Protein AF-A0AAV2CYT6-F1 (afdb_monomer_lite)

InterPro domains:
  IPR005162 Retrotransposon-derived protein PEG10, N-terminal capsid-like domain [PF03732] (14-83)

Radius of gyration: 18.58 Å; chains: 1; bounding box: 25×19×60 Å

Structure (mmCIF, N/CA/C/O backbone):
data_AF-A0AAV2CYT6-F1
#
_entry.id   AF-A0AAV2CYT6-F1
#
loop_
_atom_site.group_PDB
_atom_site.id
_atom_site.type_symbol
_atom_site.label_atom_id
_atom_site.label_alt_id
_atom_site.label_comp_id
_atom_site.label_asym_id
_atom_site.label_entity_id
_atom_site.label_seq_id
_atom_site.pdbx_PDB_ins_code
_atom_site.Cartn_x
_atom_site.Cartn_y
_atom_site.Cartn_z
_atom_site.occupancy
_atom_site.B_iso_or_equiv
_atom_site.auth_seq_id
_atom_site.auth_comp_id
_atom_site.auth_asym_id
_atom_site.auth_atom_id
_atom_site.pdbx_PDB_model_num
ATOM 1 N N . MET A 1 1 ? -12.231 0.740 -33.091 1.00 40.88 1 MET A N 1
ATOM 2 C CA . MET A 1 1 ? -11.020 -0.103 -33.025 1.00 40.88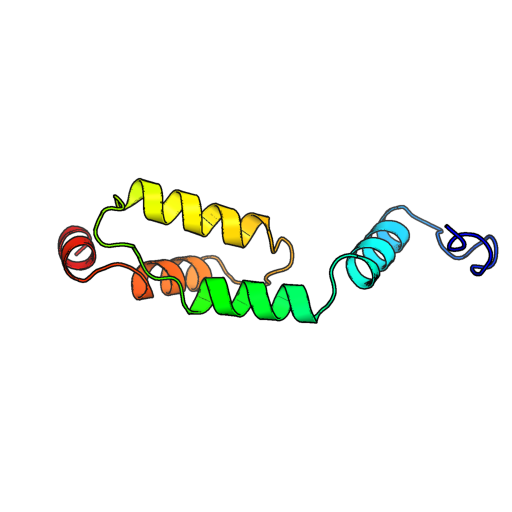 1 MET A CA 1
ATOM 3 C C . MET A 1 1 ? -10.169 0.174 -34.267 1.00 40.88 1 MET A C 1
ATOM 5 O O . MET A 1 1 ? -10.273 -0.542 -35.248 1.00 40.88 1 MET A O 1
ATOM 9 N N . LYS A 1 2 ? -9.431 1.295 -34.267 1.00 49.34 2 LYS A N 1
ATOM 10 C CA . LYS A 1 2 ? -8.581 1.780 -35.378 1.00 49.34 2 LYS A CA 1
ATOM 11 C C . LYS A 1 2 ? -7.146 2.013 -34.877 1.00 49.34 2 LYS A C 1
ATOM 13 O O . LYS A 1 2 ? -6.624 3.111 -35.000 1.00 49.34 2 LYS A O 1
ATOM 18 N N . LEU A 1 3 ? -6.559 1.031 -34.194 1.00 52.00 3 LEU A N 1
ATOM 19 C CA . LEU A 1 3 ? -5.274 1.224 -33.499 1.00 52.00 3 LEU A CA 1
ATOM 20 C C . LEU A 1 3 ? -4.131 0.357 -34.037 1.00 52.00 3 LEU A C 1
ATOM 22 O O . LEU A 1 3 ? -3.030 0.430 -33.514 1.00 52.00 3 LEU A O 1
ATOM 26 N N . LEU A 1 4 ? -4.354 -0.420 -35.101 1.00 50.91 4 LEU A N 1
ATOM 27 C CA . LEU A 1 4 ? -3.290 -1.208 -35.738 1.00 50.91 4 LEU A CA 1
ATOM 28 C C . LEU A 1 4 ? -2.805 -0.631 -37.075 1.00 50.91 4 LEU A C 1
ATOM 30 O O . LEU A 1 4 ? -1.793 -1.089 -37.589 1.00 50.91 4 LEU A O 1
ATOM 34 N N . ASP A 1 5 ? -3.459 0.404 -37.608 1.00 51.28 5 ASP A N 1
ATOM 35 C CA . ASP A 1 5 ? -3.146 0.919 -38.949 1.00 51.28 5 ASP A CA 1
ATOM 36 C C . ASP A 1 5 ? -2.078 2.033 -38.966 1.00 51.28 5 ASP A C 1
ATOM 38 O O . ASP A 1 5 ? -1.700 2.487 -40.043 1.00 51.28 5 ASP A O 1
ATOM 42 N N . TYR A 1 6 ? -1.585 2.498 -37.806 1.00 49.88 6 TYR A N 1
ATOM 43 C CA . TYR A 1 6 ? -0.666 3.651 -37.739 1.00 49.88 6 TYR A CA 1
ATOM 44 C C . TYR A 1 6 ? 0.807 3.316 -37.452 1.00 49.88 6 TYR A C 1
ATOM 46 O O . TYR A 1 6 ? 1.659 4.197 -37.542 1.00 49.88 6 TYR A O 1
ATOM 54 N N . HIS A 1 7 ? 1.159 2.064 -37.164 1.00 49.03 7 HIS A N 1
ATOM 55 C CA . HIS A 1 7 ? 2.563 1.702 -36.962 1.00 49.03 7 HIS A CA 1
ATOM 56 C C . HIS A 1 7 ? 3.113 0.954 -38.173 1.00 49.03 7 HIS A C 1
ATOM 58 O O . HIS A 1 7 ? 2.565 -0.060 -38.600 1.00 49.03 7 HIS A O 1
ATOM 64 N N . GLN A 1 8 ? 4.207 1.480 -38.739 1.00 49.84 8 GLN A N 1
ATOM 65 C CA . GLN A 1 8 ? 4.973 0.809 -39.788 1.00 49.84 8 GLN A CA 1
ATOM 66 C C . GLN A 1 8 ? 5.251 -0.650 -39.376 1.00 49.84 8 GLN A C 1
ATOM 68 O O . GLN A 1 8 ? 5.538 -0.878 -38.200 1.00 49.84 8 GLN A O 1
ATOM 73 N N . PRO A 1 9 ? 5.250 -1.632 -40.300 1.00 46.50 9 PRO A N 1
ATOM 74 C CA . PRO A 1 9 ? 5.234 -3.064 -39.961 1.00 46.50 9 PRO A CA 1
ATOM 75 C C . PRO A 1 9 ? 6.454 -3.625 -39.195 1.00 46.50 9 PRO A C 1
ATOM 77 O O . PRO A 1 9 ? 6.571 -4.839 -39.073 1.00 46.50 9 PRO A O 1
ATOM 80 N N . CYS A 1 10 ? 7.374 -2.794 -38.690 1.00 53.28 10 CYS A N 1
ATOM 81 C CA . CYS A 1 10 ? 8.676 -3.221 -38.165 1.00 53.28 10 CYS A CA 1
ATOM 82 C C . CYS A 1 10 ? 9.114 -2.554 -36.839 1.00 53.28 10 CYS A C 1
ATOM 84 O O . CYS A 1 10 ? 10.308 -2.553 -36.541 1.00 53.28 10 CYS A O 1
ATOM 86 N N . THR A 1 11 ? 8.217 -1.962 -36.038 1.00 53.59 11 THR A N 1
ATOM 87 C CA . THR A 1 11 ? 8.612 -1.308 -34.763 1.00 53.59 11 THR A CA 1
ATOM 88 C C . THR A 1 11 ? 8.520 -2.188 -33.514 1.00 53.59 11 THR A C 1
ATOM 90 O O . THR A 1 11 ? 9.002 -1.783 -32.462 1.00 53.59 11 THR A O 1
ATOM 93 N N . PHE A 1 12 ? 7.974 -3.402 -33.600 1.00 55.12 12 PHE A N 1
ATOM 94 C CA . PHE A 1 12 ? 7.842 -4.306 -32.450 1.00 55.12 12 PHE A CA 1
ATOM 95 C C . PHE A 1 12 ? 8.774 -5.511 -32.585 1.00 55.12 12 PHE A C 1
ATOM 97 O O . PHE A 1 12 ? 8.339 -6.647 -32.743 1.00 55.12 12 PHE A O 1
ATOM 104 N N . ASN A 1 13 ? 10.084 -5.263 -32.567 1.00 63.19 13 ASN A N 1
ATOM 105 C CA . ASN A 1 13 ? 11.083 -6.302 -32.847 1.00 63.19 13 ASN A CA 1
ATOM 106 C C . ASN A 1 13 ? 11.335 -7.262 -31.667 1.00 63.19 13 ASN A C 1
ATOM 108 O O . ASN A 1 13 ? 12.141 -8.182 -31.789 1.00 63.19 13 ASN A O 1
ATOM 112 N N . ASN A 1 14 ? 10.646 -7.082 -30.536 1.00 70.50 14 ASN A N 1
ATOM 113 C CA . ASN A 1 14 ? 10.588 -8.041 -29.435 1.00 70.50 14 ASN A CA 1
ATOM 114 C C . ASN A 1 14 ? 9.354 -7.791 -28.541 1.00 70.50 14 ASN A C 1
ATOM 116 O O . ASN A 1 14 ? 8.743 -6.719 -28.567 1.00 70.50 14 ASN A O 1
ATOM 120 N N . LEU A 1 15 ? 9.000 -8.802 -27.740 1.00 72.69 15 LEU A N 1
ATOM 121 C CA . LEU A 1 15 ? 7.886 -8.767 -26.783 1.00 72.69 15 LEU A CA 1
ATOM 122 C C . LEU A 1 15 ? 8.037 -7.641 -25.743 1.00 72.69 15 LEU A C 1
ATOM 124 O O . LEU A 1 15 ? 7.046 -7.085 -25.287 1.00 72.69 15 LEU A O 1
ATOM 128 N N . GLU A 1 16 ? 9.274 -7.279 -25.407 1.00 73.62 16 GLU A N 1
ATOM 129 C CA . GLU A 1 16 ? 9.610 -6.233 -24.439 1.00 73.62 16 GLU A CA 1
ATOM 130 C C . GLU A 1 16 ? 9.186 -4.834 -24.916 1.00 73.62 16 GLU A C 1
ATOM 132 O O . GLU A 1 16 ? 8.546 -4.091 -24.175 1.00 73.62 16 GLU A O 1
ATOM 137 N N . THR A 1 17 ? 9.447 -4.502 -26.183 1.00 74.75 17 THR A N 1
ATOM 138 C CA . THR A 1 17 ? 9.030 -3.226 -26.789 1.00 74.75 17 THR A CA 1
ATOM 139 C C . THR A 1 17 ? 7.506 -3.133 -26.867 1.00 74.75 17 THR A C 1
ATOM 141 O O . THR A 1 17 ? 6.925 -2.093 -26.567 1.00 74.75 17 THR A O 1
ATOM 144 N N . LEU A 1 18 ? 6.854 -4.242 -27.226 1.00 77.62 18 LEU A N 1
ATOM 145 C CA . LEU A 1 18 ? 5.394 -4.363 -27.269 1.00 77.62 18 LEU A CA 1
ATOM 146 C C . LEU A 1 18 ? 4.776 -4.167 -25.879 1.00 77.62 18 LEU A C 1
ATOM 148 O O . LEU A 1 18 ? 3.825 -3.405 -25.734 1.00 77.62 18 LEU A O 1
ATOM 152 N N . SER A 1 19 ? 5.355 -4.807 -24.860 1.00 71.25 19 SER A N 1
ATOM 153 C CA . SER A 1 19 ? 4.924 -4.669 -23.469 1.00 71.25 19 SER A CA 1
ATOM 154 C C . SER A 1 19 ? 5.081 -3.237 -22.978 1.00 71.25 19 SER A C 1
ATOM 156 O O . SER A 1 19 ? 4.176 -2.724 -22.334 1.00 71.25 19 SER A O 1
ATOM 158 N N . LYS A 1 20 ? 6.199 -2.576 -23.293 1.00 71.88 20 LYS A N 1
ATOM 159 C CA . LYS A 1 20 ? 6.450 -1.199 -22.865 1.00 71.88 20 LYS A CA 1
ATOM 160 C C . LYS A 1 20 ? 5.441 -0.221 -23.464 1.00 71.88 20 LYS A C 1
ATOM 162 O O . LYS A 1 20 ? 4.840 0.536 -22.714 1.00 71.88 20 LYS A O 1
ATOM 167 N N . VAL A 1 21 ? 5.206 -0.286 -24.777 1.00 74.25 21 VAL A N 1
ATOM 168 C CA . VAL A 1 21 ? 4.203 0.569 -25.437 1.00 74.25 21 VAL A CA 1
ATOM 169 C C . VAL A 1 21 ? 2.804 0.266 -24.906 1.00 74.25 21 VAL A C 1
ATOM 171 O O . VAL A 1 21 ? 2.041 1.181 -24.636 1.00 74.25 21 VAL A O 1
ATOM 174 N N . PHE A 1 22 ? 2.465 -1.008 -24.693 1.00 72.56 22 PHE A N 1
ATOM 175 C CA . PHE A 1 22 ? 1.179 -1.376 -24.103 1.00 72.56 22 PHE A CA 1
ATOM 176 C C . PHE A 1 22 ? 1.019 -0.815 -22.683 1.00 72.56 22 PHE A C 1
ATOM 178 O O . PHE A 1 22 ? -0.032 -0.286 -22.343 1.00 72.56 22 PHE A O 1
ATOM 185 N N . ILE A 1 23 ? 2.057 -0.888 -21.854 1.00 69.69 23 ILE A N 1
ATOM 186 C CA . ILE A 1 23 ? 2.027 -0.327 -20.502 1.00 69.69 23 ILE A CA 1
ATOM 187 C C . ILE A 1 23 ? 1.905 1.200 -20.560 1.00 69.69 23 ILE A C 1
ATOM 189 O O . ILE A 1 23 ? 1.051 1.746 -19.881 1.00 69.69 23 ILE A O 1
ATOM 193 N N . GLU A 1 24 ? 2.674 1.889 -21.401 1.00 69.38 24 GLU A N 1
ATOM 194 C CA . GLU A 1 24 ? 2.622 3.356 -21.520 1.00 69.38 24 GLU A CA 1
ATOM 195 C C . GLU A 1 24 ? 1.279 3.870 -22.080 1.00 69.38 24 GLU A C 1
ATOM 197 O O . GLU A 1 24 ? 0.799 4.919 -21.652 1.00 69.38 24 GLU A O 1
ATOM 202 N N . GLU A 1 25 ? 0.647 3.127 -22.993 1.00 68.50 25 GLU A N 1
ATOM 203 C CA . GLU A 1 25 ? -0.624 3.510 -23.630 1.00 68.50 25 GLU A CA 1
ATOM 204 C C . GLU A 1 25 ? -1.864 3.115 -22.809 1.00 68.50 25 GLU A C 1
ATOM 206 O O . GLU A 1 25 ? -2.869 3.828 -22.827 1.00 68.50 25 GLU A O 1
ATOM 211 N N . PHE A 1 26 ? -1.828 1.986 -22.087 1.00 64.44 26 PHE A N 1
ATOM 212 C CA . PHE A 1 26 ? -2.977 1.491 -21.311 1.00 64.44 26 PHE A CA 1
ATOM 213 C C . PHE A 1 26 ? -2.887 1.802 -19.811 1.00 64.44 26 PHE A C 1
ATOM 215 O O . PHE A 1 26 ? -3.925 1.962 -19.168 1.00 64.44 26 PHE A O 1
ATOM 222 N N . PHE A 1 27 ? -1.682 1.931 -19.253 1.00 64.81 27 PHE A N 1
ATOM 223 C CA . PHE A 1 27 ? -1.446 2.374 -17.878 1.00 64.81 27 PHE A CA 1
ATOM 224 C C . PHE A 1 27 ? -0.889 3.799 -17.907 1.00 64.81 27 PHE A C 1
ATOM 226 O O . PHE A 1 27 ? 0.317 4.037 -17.862 1.00 64.81 27 PHE A O 1
ATOM 233 N N . SER A 1 28 ? -1.806 4.765 -18.006 1.00 63.56 28 SER A N 1
ATOM 234 C CA . SER A 1 28 ? -1.471 6.190 -18.049 1.00 63.56 28 SER A CA 1
ATOM 235 C C . SER A 1 28 ? -0.616 6.608 -16.837 1.00 63.56 28 SER A C 1
ATOM 237 O O . SER A 1 28 ? -0.904 6.171 -15.718 1.00 63.56 28 SER A O 1
ATOM 239 N N . PRO A 1 29 ? 0.371 7.510 -17.005 1.00 64.31 29 PRO A N 1
ATOM 240 C CA . PRO A 1 29 ? 1.134 8.106 -15.904 1.00 64.31 29 PRO A CA 1
ATOM 241 C C . PRO A 1 29 ? 0.264 8.654 -14.770 1.00 64.31 29 PRO A C 1
ATOM 243 O O . PRO A 1 29 ? 0.630 8.524 -13.607 1.00 64.31 29 PRO A O 1
ATOM 246 N N . TRP A 1 30 ? -0.918 9.176 -15.107 1.00 59.12 30 TRP A N 1
ATOM 247 C CA . TRP A 1 30 ? -1.910 9.649 -14.141 1.00 59.12 30 TRP A CA 1
ATOM 248 C C . TRP A 1 30 ? -2.450 8.542 -13.232 1.00 59.12 30 TRP A C 1
ATOM 250 O O . TRP A 1 30 ? -2.583 8.749 -12.034 1.00 59.12 30 TRP A O 1
ATOM 260 N N . CYS A 1 31 ? -2.707 7.352 -13.779 1.00 64.06 31 CYS A N 1
ATOM 261 C CA . CYS A 1 31 ? -3.170 6.206 -12.995 1.00 64.06 31 CYS A CA 1
ATOM 262 C C . CYS A 1 31 ? -2.059 5.688 -12.067 1.00 64.06 31 CYS A C 1
ATOM 264 O O . CYS A 1 31 ? -2.324 5.278 -10.940 1.00 64.06 31 CYS A O 1
ATOM 266 N N . MET A 1 32 ? -0.797 5.759 -12.507 1.00 70.38 32 MET A N 1
ATOM 267 C CA . MET A 1 32 ? 0.345 5.430 -11.650 1.00 70.38 32 MET A CA 1
ATOM 268 C C . MET A 1 32 ? 0.544 6.442 -10.517 1.00 70.38 32 MET A C 1
ATOM 270 O O . MET A 1 32 ? 0.974 6.048 -9.438 1.00 70.38 32 MET A O 1
ATOM 274 N N . GLU A 1 33 ? 0.279 7.726 -10.753 1.00 75.25 33 GLU A N 1
ATOM 275 C CA . GLU A 1 33 ? 0.379 8.778 -9.735 1.00 75.25 33 GLU A CA 1
ATOM 276 C C . GLU A 1 33 ? -0.746 8.658 -8.697 1.00 75.25 33 GLU A C 1
ATOM 278 O O . GLU A 1 33 ? -0.462 8.627 -7.504 1.00 75.25 33 GLU A O 1
ATOM 283 N N . GLU A 1 34 ? -1.983 8.431 -9.145 1.00 78.25 34 GLU A N 1
ATOM 284 C CA . GLU A 1 34 ? -3.145 8.180 -8.279 1.00 78.25 34 GLU A CA 1
ATOM 285 C C . GLU A 1 34 ? -2.938 6.949 -7.377 1.00 78.25 34 GLU A C 1
ATOM 287 O O . GLU A 1 34 ? -3.101 7.027 -6.163 1.00 78.25 34 GLU A O 1
ATOM 292 N N . LEU A 1 35 ? -2.445 5.833 -7.932 1.00 81.50 35 LEU A N 1
ATOM 293 C CA . LEU A 1 35 ? -2.132 4.634 -7.142 1.00 81.50 35 LEU A CA 1
ATOM 294 C C . LEU A 1 35 ? -0.984 4.851 -6.145 1.00 81.50 35 LEU A C 1
ATOM 296 O O . LEU A 1 35 ? -0.955 4.227 -5.083 1.00 81.50 35 LEU A O 1
ATOM 300 N N . LYS A 1 36 ? -0.005 5.702 -6.476 1.00 83.19 36 LYS A N 1
ATOM 301 C CA . LYS A 1 36 ? 1.073 6.056 -5.540 1.00 83.19 36 LYS A CA 1
ATOM 302 C C . LYS A 1 36 ? 0.546 6.903 -4.388 1.00 83.19 36 LYS A C 1
ATOM 304 O O . LYS A 1 36 ? 0.985 6.690 -3.257 1.00 83.19 36 LYS A O 1
ATOM 309 N N . ASP A 1 37 ? -0.386 7.808 -4.664 1.00 85.81 37 ASP A N 1
ATOM 310 C CA . ASP A 1 37 ? -1.064 8.592 -3.636 1.00 85.81 37 ASP A CA 1
ATOM 311 C C . ASP A 1 37 ? -1.912 7.701 -2.725 1.00 85.81 37 ASP A C 1
ATOM 313 O O . ASP A 1 37 ? -1.797 7.827 -1.508 1.00 85.81 37 ASP A O 1
ATOM 317 N N . ASP A 1 38 ? -2.649 6.731 -3.271 1.00 87.38 38 ASP A N 1
ATOM 318 C CA . ASP A 1 38 ? -3.422 5.759 -2.480 1.00 87.38 38 ASP A CA 1
ATOM 319 C C . ASP A 1 38 ? -2.541 4.902 -1.554 1.00 87.38 38 ASP A C 1
ATOM 321 O O . ASP A 1 38 ? -2.938 4.560 -0.437 1.00 87.38 38 ASP A O 1
ATOM 325 N N . ILE A 1 39 ? -1.329 4.553 -2.001 1.00 87.50 39 ILE A N 1
ATOM 326 C CA . ILE A 1 39 ? -0.341 3.824 -1.190 1.00 87.50 39 ILE A CA 1
ATOM 327 C C . ILE A 1 39 ? 0.222 4.723 -0.083 1.00 87.50 39 ILE A C 1
ATOM 329 O O . ILE A 1 39 ? 0.344 4.285 1.059 1.00 87.50 39 ILE A O 1
ATOM 333 N N . ASN A 1 40 ? 0.563 5.972 -0.406 1.00 86.25 40 ASN A N 1
ATOM 334 C CA . ASN A 1 40 ? 1.131 6.932 0.544 1.00 86.25 40 ASN A CA 1
ATOM 335 C C . ASN A 1 40 ? 0.103 7.404 1.589 1.00 86.25 40 ASN A C 1
ATOM 337 O O . ASN A 1 40 ? 0.448 7.661 2.737 1.00 86.25 40 ASN A O 1
ATOM 341 N N . GLN A 1 41 ? -1.165 7.509 1.198 1.00 89.19 41 GLN A N 1
ATOM 342 C CA . GLN A 1 41 ? -2.276 7.926 2.057 1.00 89.19 41 GLN A CA 1
ATOM 343 C C . GLN A 1 41 ? -3.033 6.733 2.648 1.00 89.19 41 GLN A C 1
ATOM 345 O O . GLN A 1 41 ? -4.151 6.891 3.144 1.00 89.19 41 GLN A O 1
ATOM 350 N N . PHE A 1 42 ? -2.449 5.532 2.595 1.00 93.19 42 PHE A N 1
ATOM 351 C CA . PHE A 1 42 ? -3.070 4.351 3.167 1.00 93.19 42 PHE A CA 1
ATOM 352 C C . PHE A 1 42 ? -3.390 4.587 4.646 1.00 93.19 42 PHE A C 1
ATOM 354 O O . PHE A 1 42 ? -2.578 5.111 5.404 1.00 93.19 42 PHE A O 1
ATOM 361 N N . GLN A 1 43 ? -4.594 4.192 5.046 1.00 93.81 43 GLN A N 1
ATOM 362 C CA . GLN A 1 43 ? -5.046 4.190 6.430 1.00 93.81 43 GLN A CA 1
ATOM 363 C C . GLN A 1 43 ? -5.791 2.879 6.686 1.00 93.81 43 GLN A C 1
ATOM 365 O O . GLN A 1 43 ? -6.623 2.461 5.867 1.00 93.81 43 GLN A O 1
ATOM 370 N N . GLN A 1 44 ? -5.486 2.222 7.800 1.00 92.75 44 GLN A N 1
ATOM 371 C CA . GLN A 1 44 ? -6.248 1.108 8.346 1.00 92.75 44 GLN A CA 1
ATOM 372 C C . GLN A 1 44 ? -7.637 1.615 8.736 1.00 92.75 44 GLN A C 1
ATOM 374 O O . GLN A 1 44 ? -7.789 2.708 9.283 1.00 92.75 44 GLN A O 1
ATOM 379 N N . LYS A 1 45 ? -8.671 0.841 8.408 1.00 91.75 45 LYS A N 1
ATOM 380 C CA . LYS A 1 45 ? -10.042 1.174 8.808 1.00 91.75 45 LYS A CA 1
ATOM 381 C C . LYS A 1 45 ? -10.315 0.632 10.209 1.00 91.75 45 LYS A C 1
ATOM 383 O O . LYS A 1 45 ? -9.794 -0.416 10.561 1.00 91.75 45 LYS A O 1
ATOM 388 N N . GLU A 1 46 ? -11.204 1.296 10.944 1.00 84.50 46 GLU A N 1
ATOM 389 C CA . GLU A 1 46 ? -11.540 0.993 12.349 1.00 84.50 46 GLU A CA 1
ATOM 390 C C . GLU A 1 46 ? -11.975 -0.467 12.603 1.00 84.50 46 GLU A C 1
ATOM 392 O O . GLU A 1 46 ? -11.760 -0.999 13.685 1.00 84.50 46 GLU A O 1
ATOM 397 N N . GLU A 1 47 ? -12.546 -1.146 11.603 1.00 88.12 47 GLU A N 1
ATOM 398 C CA . GLU A 1 47 ? -12.985 -2.549 11.707 1.00 88.12 47 GLU A CA 1
ATOM 399 C C . GLU A 1 47 ? -12.054 -3.550 10.991 1.00 88.12 47 GLU A C 1
ATOM 401 O O . GLU A 1 47 ? -12.325 -4.753 10.985 1.00 88.12 47 GLU A O 1
ATOM 406 N N . GLU A 1 48 ? -10.971 -3.088 10.355 1.00 90.81 48 GLU A N 1
ATOM 407 C CA . GLU A 1 48 ? -10.025 -3.967 9.659 1.00 90.81 48 GLU A CA 1
ATOM 408 C C . GLU A 1 48 ? -8.999 -4.545 10.642 1.00 90.81 48 GLU A C 1
ATOM 410 O O . GLU A 1 48 ? -8.341 -3.820 11.390 1.00 90.81 48 GLU A O 1
ATOM 415 N N . THR A 1 49 ? -8.794 -5.865 10.589 1.00 90.62 49 THR A N 1
ATOM 416 C CA . THR A 1 49 ? -7.643 -6.470 11.268 1.00 90.62 49 THR A CA 1
ATOM 417 C C . THR A 1 49 ? -6.345 -6.059 10.571 1.00 90.62 49 THR A C 1
ATOM 419 O O . THR A 1 49 ? -6.338 -5.752 9.377 1.00 90.62 49 THR A O 1
ATOM 422 N N . LEU A 1 50 ? -5.210 -6.142 11.274 1.00 88.19 50 LEU A N 1
ATOM 423 C CA . LEU A 1 50 ? -3.888 -5.908 10.676 1.00 88.19 50 LEU A CA 1
ATOM 424 C C . LEU A 1 50 ? -3.654 -6.766 9.418 1.00 88.19 50 LEU A C 1
ATOM 426 O O . LEU A 1 50 ? -3.056 -6.307 8.446 1.00 88.19 50 LEU A O 1
ATOM 430 N N . TYR A 1 51 ? -4.130 -8.015 9.430 1.00 91.31 51 TYR A N 1
ATOM 431 C CA . TYR A 1 51 ? -4.012 -8.913 8.284 1.00 91.31 51 TYR A CA 1
ATOM 432 C C . TYR A 1 51 ? -4.855 -8.434 7.098 1.00 91.31 51 TYR A C 1
ATOM 434 O O . TYR A 1 51 ? -4.352 -8.395 5.975 1.00 91.31 51 TYR A O 1
ATOM 442 N N . ASP A 1 52 ? -6.101 -8.025 7.339 1.00 94.00 52 ASP A N 1
ATOM 443 C CA . ASP A 1 52 ? -6.986 -7.511 6.287 1.00 94.00 52 ASP A CA 1
ATOM 444 C C . ASP A 1 52 ? -6.439 -6.207 5.693 1.00 94.00 52 ASP A C 1
ATOM 446 O O . ASP A 1 52 ? -6.392 -6.045 4.470 1.00 94.00 52 ASP A O 1
ATOM 450 N N . ALA A 1 53 ? -5.934 -5.313 6.550 1.00 93.81 53 ALA A N 1
ATOM 451 C CA . ALA A 1 53 ? -5.265 -4.084 6.140 1.00 93.81 53 ALA A CA 1
ATOM 452 C C . ALA A 1 53 ? -4.028 -4.380 5.275 1.00 93.81 53 ALA A C 1
ATOM 454 O O . ALA A 1 53 ? -3.862 -3.784 4.207 1.00 93.81 53 ALA A O 1
ATOM 455 N N . TRP A 1 54 ? -3.191 -5.343 5.678 1.00 93.62 54 TRP A N 1
ATOM 456 C CA . TRP A 1 54 ? -2.032 -5.769 4.890 1.00 93.62 54 TRP A CA 1
ATOM 457 C C . TRP A 1 54 ? -2.437 -6.345 3.532 1.00 93.62 54 TRP A C 1
ATOM 459 O O . TRP A 1 54 ? -1.842 -5.999 2.511 1.00 93.62 54 TRP A O 1
ATOM 469 N N . MET A 1 55 ? -3.470 -7.189 3.491 1.00 94.75 55 MET A N 1
ATOM 470 C CA . MET A 1 55 ? -3.965 -7.768 2.242 1.00 94.75 55 MET A CA 1
ATOM 471 C C . MET A 1 55 ? -4.474 -6.690 1.278 1.00 94.75 55 MET A C 1
ATOM 473 O O . MET A 1 55 ? -4.103 -6.722 0.104 1.00 94.75 55 MET A O 1
ATOM 477 N N . ARG A 1 56 ? -5.223 -5.693 1.769 1.00 94.81 56 ARG A N 1
ATOM 478 C C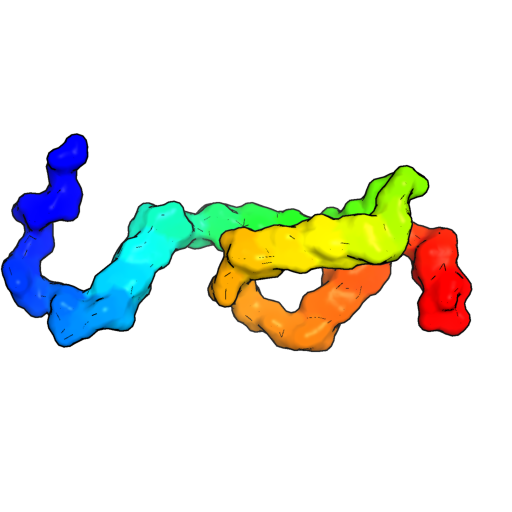A . ARG A 1 56 ? -5.666 -4.542 0.962 1.00 94.81 56 ARG A CA 1
ATOM 479 C C . ARG A 1 56 ? -4.488 -3.709 0.456 1.00 94.81 56 ARG A C 1
ATOM 481 O O . ARG A 1 56 ? -4.441 -3.344 -0.715 1.00 94.81 56 ARG A O 1
ATOM 488 N N . PHE A 1 57 ? -3.496 -3.456 1.305 1.00 92.81 57 PHE A N 1
ATOM 489 C CA . PHE A 1 57 ? -2.284 -2.740 0.903 1.00 92.81 57 PHE A CA 1
ATOM 490 C C . PHE A 1 57 ? -1.505 -3.487 -0.200 1.00 92.81 57 PHE A C 1
ATOM 492 O O . PHE A 1 57 ? -1.031 -2.885 -1.165 1.00 92.81 57 PHE A O 1
ATOM 499 N N . GLN A 1 58 ? -1.437 -4.820 -0.121 1.00 91.12 58 GLN A N 1
ATOM 500 C CA . GLN A 1 58 ? -0.833 -5.664 -1.158 1.00 91.12 58 GLN A CA 1
ATOM 501 C C . GLN A 1 58 ? -1.588 -5.604 -2.496 1.00 91.12 58 GLN A C 1
ATOM 503 O O . GLN A 1 58 ? -0.968 -5.753 -3.551 1.00 91.12 58 GLN A O 1
ATOM 508 N N . GLU A 1 59 ? -2.905 -5.389 -2.489 1.00 91.50 59 GLU A N 1
ATOM 509 C CA . GLU A 1 59 ? -3.678 -5.184 -3.720 1.00 91.50 59 GLU A CA 1
ATOM 510 C C . GLU A 1 59 ? -3.289 -3.879 -4.422 1.00 91.50 59 GLU A C 1
ATOM 512 O O . GLU A 1 59 ? -3.142 -3.880 -5.645 1.00 91.50 59 GL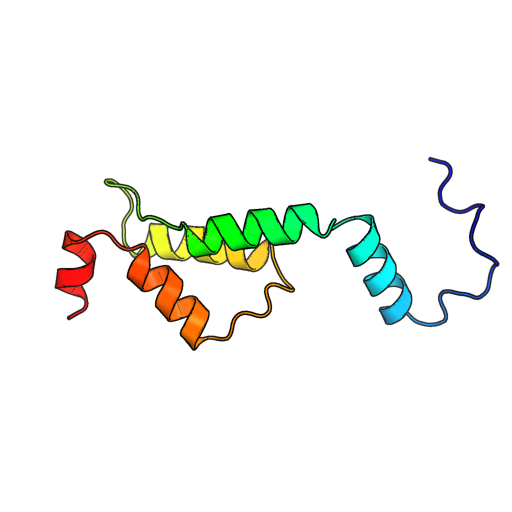U A O 1
ATOM 517 N N . TYR A 1 60 ? -3.014 -2.808 -3.671 1.00 88.56 60 TYR A N 1
ATOM 518 C CA . TYR A 1 60 ? -2.572 -1.529 -4.245 1.00 88.56 60 TYR A CA 1
ATOM 519 C C . TYR A 1 60 ? -1.195 -1.662 -4.909 1.00 88.56 60 TYR A C 1
ATOM 521 O O . TYR A 1 60 ? -0.984 -1.193 -6.029 1.00 88.56 60 TYR A O 1
ATOM 529 N N . LEU A 1 61 ? -0.274 -2.395 -4.275 1.00 87.56 61 LEU A N 1
ATOM 530 C CA . LEU A 1 61 ? 1.043 -2.689 -4.853 1.00 87.56 61 LEU A CA 1
ATOM 531 C C . LEU A 1 61 ? 0.938 -3.533 -6.132 1.00 87.56 61 LEU A C 1
ATOM 533 O O . LEU A 1 61 ? 1.640 -3.266 -7.105 1.00 87.56 61 LEU A O 1
ATOM 537 N N . LYS A 1 62 ? 0.036 -4.524 -6.167 1.00 86.31 62 LYS A N 1
ATOM 538 C CA . LYS A 1 62 ? -0.211 -5.346 -7.367 1.00 86.31 62 LYS A CA 1
ATOM 539 C C . LYS A 1 62 ? -0.845 -4.551 -8.504 1.00 86.31 62 LYS A C 1
ATOM 541 O O . LYS A 1 62 ? -0.553 -4.837 -9.664 1.00 86.31 62 LYS A O 1
ATOM 546 N N . ALA A 1 63 ? -1.696 -3.577 -8.181 1.00 83.88 63 ALA A N 1
ATOM 547 C CA . ALA A 1 63 ? -2.289 -2.670 -9.159 1.00 83.88 63 ALA A CA 1
ATOM 548 C C . ALA A 1 63 ? -1.255 -1.698 -9.756 1.00 83.88 63 ALA A C 1
ATOM 550 O O . ALA A 1 63 ? -1.430 -1.243 -10.884 1.00 83.88 63 ALA A O 1
ATOM 551 N N . CYS A 1 64 ? -0.148 -1.442 -9.047 1.00 81.81 64 CYS A N 1
ATOM 552 C CA . CYS A 1 64 ? 0.954 -0.591 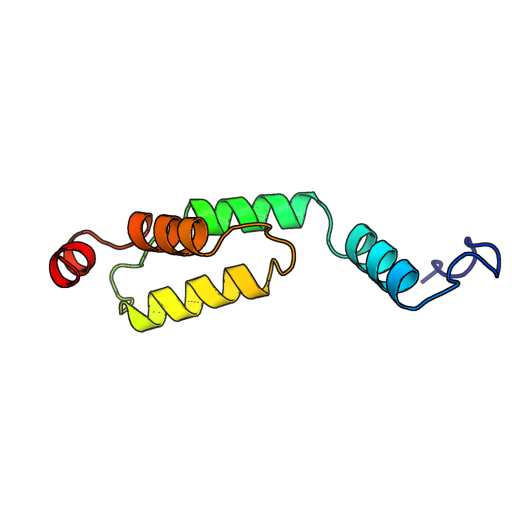-9.496 1.00 81.81 64 CYS A CA 1
ATOM 553 C C . CYS A 1 64 ? 2.271 -1.387 -9.648 1.00 81.81 64 CYS A C 1
ATOM 555 O O . CYS A 1 64 ? 3.235 -1.134 -8.929 1.00 81.81 64 CYS A O 1
ATOM 557 N N . PRO A 1 65 ? 2.384 -2.335 -10.598 1.00 71.56 65 PRO A N 1
ATOM 558 C CA . PRO A 1 65 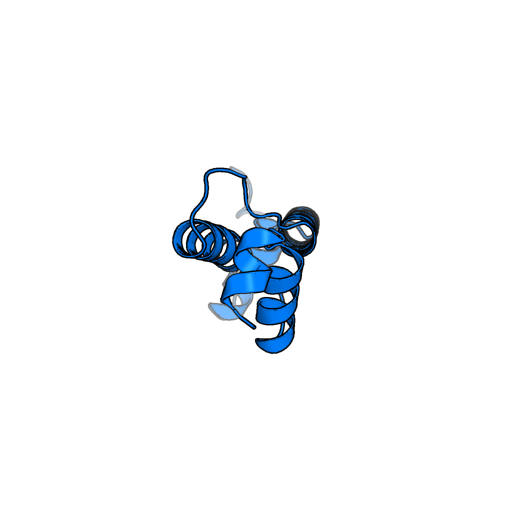? 3.543 -3.235 -10.702 1.00 71.56 65 PRO A CA 1
ATOM 559 C C . PRO A 1 65 ? 4.879 -2.519 -10.985 1.00 71.56 65 PRO A C 1
ATOM 561 O O . PRO A 1 65 ? 5.947 -3.087 -10.763 1.00 71.56 65 PRO A O 1
ATOM 564 N N . HIS A 1 66 ? 4.835 -1.262 -11.440 1.00 73.44 66 HIS A N 1
ATOM 565 C CA . HIS A 1 66 ? 5.999 -0.394 -11.645 1.00 73.44 66 HIS A CA 1
ATOM 566 C C . HIS A 1 66 ? 6.105 0.725 -10.593 1.00 73.44 66 HIS A C 1
ATOM 568 O O . HIS A 1 66 ? 6.644 1.796 -10.872 1.00 73.44 66 HIS A O 1
ATOM 574 N N . HIS A 1 67 ? 5.606 0.493 -9.374 1.00 77.00 67 HIS A N 1
ATOM 575 C CA . HIS A 1 67 ? 5.566 1.497 -8.307 1.00 77.00 67 HIS A CA 1
ATOM 576 C C . HIS A 1 67 ? 6.944 2.079 -7.941 1.00 77.00 67 HIS A C 1
ATOM 578 O O . HIS A 1 67 ? 7.036 3.229 -7.516 1.00 77.00 67 HIS A O 1
ATOM 584 N N . GLY A 1 68 ? 8.029 1.316 -8.111 1.00 81.56 68 GLY A N 1
ATOM 585 C CA . GLY A 1 68 ? 9.402 1.770 -7.850 1.00 81.56 68 GLY A CA 1
ATOM 586 C C . GLY A 1 68 ? 9.779 1.886 -6.367 1.00 81.56 68 GLY A C 1
ATOM 587 O O . GLY A 1 68 ? 10.931 2.169 -6.061 1.00 81.56 68 GLY A O 1
ATOM 588 N N . PHE A 1 69 ? 8.835 1.652 -5.451 1.00 85.88 69 PHE A N 1
ATOM 589 C CA . PHE A 1 69 ? 9.097 1.579 -4.012 1.00 85.88 69 PHE A CA 1
ATOM 590 C C . PHE A 1 69 ? 10.047 0.443 -3.615 1.00 85.88 69 PHE A C 1
ATOM 592 O O . PHE A 1 69 ? 9.890 -0.695 -4.064 1.00 85.88 69 PHE A O 1
ATOM 599 N N . THR A 1 70 ? 10.993 0.746 -2.725 1.00 89.75 70 THR A N 1
ATOM 600 C CA . THR A 1 70 ? 11.835 -0.262 -2.070 1.00 89.75 70 THR A CA 1
ATOM 601 C C . THR A 1 70 ? 11.053 -1.006 -0.978 1.00 89.75 70 THR A C 1
ATOM 603 O O . THR A 1 70 ? 10.055 -0.480 -0.475 1.00 89.75 70 THR A O 1
ATOM 606 N N . PRO A 1 71 ? 11.494 -2.206 -0.556 1.00 89.56 71 PRO A N 1
ATOM 607 C CA . PRO A 1 71 ? 10.865 -2.924 0.555 1.00 89.56 71 PRO A CA 1
ATOM 608 C C . PRO A 1 71 ? 10.753 -2.089 1.840 1.00 89.56 71 PRO A C 1
ATOM 610 O O . PRO A 1 71 ? 9.747 -2.167 2.542 1.00 89.56 71 PRO A O 1
ATOM 613 N N . GLU A 1 72 ? 11.745 -1.245 2.126 1.00 91.06 72 GLU A N 1
ATOM 614 C CA . GLU A 1 72 ? 11.744 -0.345 3.282 1.00 91.06 72 GLU A CA 1
ATOM 615 C C . GLU A 1 72 ? 10.679 0.749 3.151 1.00 91.06 72 GLU A C 1
ATOM 617 O O . GLU A 1 72 ? 10.019 1.077 4.134 1.00 91.06 72 GLU A O 1
ATOM 622 N N . GLN A 1 73 ? 10.477 1.296 1.947 1.00 90.38 73 GLN A N 1
ATOM 623 C CA . GLN A 1 73 ? 9.414 2.273 1.691 1.00 90.38 73 GLN A CA 1
ATOM 624 C C . GLN A 1 73 ? 8.032 1.635 1.830 1.00 90.38 73 GLN A C 1
ATOM 626 O O . GLN A 1 73 ? 7.156 2.217 2.458 1.00 90.38 73 GLN A O 1
ATOM 631 N N . VAL A 1 74 ? 7.856 0.418 1.309 1.00 90.94 74 VAL A N 1
ATOM 632 C CA . VAL A 1 74 ? 6.615 -0.356 1.452 1.00 90.94 74 VAL A CA 1
ATOM 633 C C . VAL A 1 74 ? 6.293 -0.597 2.930 1.00 90.94 74 VAL A C 1
ATOM 635 O O . VAL A 1 74 ? 5.170 -0.343 3.359 1.00 90.94 74 VAL A O 1
ATOM 638 N N . ALA A 1 75 ? 7.278 -1.036 3.719 1.00 90.94 75 ALA A N 1
ATOM 639 C CA . ALA A 1 75 ? 7.107 -1.240 5.157 1.00 90.94 75 ALA A CA 1
ATOM 640 C C . ALA A 1 75 ? 6.789 0.071 5.890 1.00 90.94 75 ALA A C 1
ATOM 642 O O . ALA A 1 75 ? 5.913 0.096 6.753 1.00 90.94 75 ALA A O 1
ATOM 643 N N . LYS A 1 76 ? 7.469 1.163 5.518 1.00 90.81 76 LYS A N 1
ATOM 644 C CA . LYS A 1 76 ? 7.240 2.493 6.083 1.00 90.81 76 LYS A CA 1
ATOM 645 C C . LYS A 1 76 ? 5.811 2.980 5.826 1.00 90.81 76 LYS A C 1
ATOM 647 O O . LYS A 1 76 ? 5.134 3.324 6.785 1.00 90.81 76 LYS A O 1
ATOM 652 N N . TYR A 1 77 ? 5.350 2.976 4.575 1.00 91.94 77 TYR A N 1
ATOM 653 C CA . TYR A 1 77 ? 4.004 3.446 4.224 1.00 91.94 77 TYR A CA 1
ATOM 654 C C . TYR A 1 77 ? 2.913 2.623 4.899 1.00 91.94 77 TYR A C 1
ATOM 656 O O . TYR A 1 77 ? 1.932 3.177 5.382 1.00 91.94 77 TYR A O 1
ATOM 664 N N . PHE A 1 78 ? 3.106 1.305 4.988 1.00 92.06 78 PHE A N 1
ATOM 665 C CA . PHE A 1 78 ? 2.163 0.462 5.705 1.00 92.06 78 PHE A CA 1
ATOM 666 C C . PHE A 1 78 ? 2.106 0.822 7.193 1.00 92.06 78 PHE A C 1
ATOM 668 O O . PHE A 1 78 ? 1.018 1.026 7.715 1.00 92.06 78 PHE A O 1
ATOM 675 N N . ALA A 1 79 ? 3.261 0.960 7.854 1.00 90.38 79 ALA A N 1
ATOM 676 C CA . ALA A 1 79 ? 3.334 1.310 9.272 1.00 90.38 79 ALA A CA 1
ATOM 677 C C . ALA A 1 79 ? 2.766 2.708 9.579 1.00 90.38 79 ALA A C 1
ATOM 679 O O . ALA A 1 79 ? 2.076 2.871 10.579 1.00 90.38 79 ALA A O 1
ATOM 680 N N . GLU A 1 80 ? 3.020 3.701 8.719 1.00 90.50 80 GLU A N 1
ATOM 681 C CA . GLU A 1 80 ? 2.456 5.057 8.839 1.00 90.50 80 GLU A CA 1
ATOM 682 C C . GLU A 1 80 ? 0.929 5.083 8.659 1.00 90.50 80 GLU A C 1
ATOM 684 O O . GLU A 1 80 ? 0.268 6.006 9.136 1.00 90.50 80 GLU A O 1
ATOM 689 N N . GLY A 1 81 ? 0.372 4.072 7.990 1.00 90.44 81 GLY A N 1
ATOM 690 C CA . GLY A 1 81 ? -1.059 3.918 7.779 1.00 90.44 81 GLY A CA 1
ATOM 691 C C . GLY A 1 81 ? -1.780 3.034 8.796 1.00 90.44 81 GLY A C 1
ATOM 692 O O . GLY A 1 81 ? -2.993 2.889 8.680 1.00 90.44 81 GLY A O 1
ATOM 693 N N . LEU A 1 82 ? -1.094 2.423 9.765 1.00 91.12 82 LEU A N 1
ATOM 694 C CA . LEU A 1 82 ? -1.760 1.644 10.815 1.00 91.12 82 LEU A CA 1
ATOM 695 C C . LEU A 1 82 ? -2.442 2.558 11.832 1.00 91.12 82 LEU A C 1
ATOM 697 O O . LEU A 1 82 ? -1.978 3.665 12.114 1.00 91.12 82 LEU A O 1
ATOM 701 N N . ASP A 1 83 ? -3.534 2.076 12.422 1.00 77.44 83 ASP A N 1
ATOM 702 C CA . ASP A 1 83 ? -4.150 2.782 13.540 1.00 77.44 83 ASP A CA 1
ATOM 703 C C . ASP A 1 83 ? -3.249 2.742 14.797 1.00 77.44 83 ASP A C 1
ATOM 705 O O . ASP A 1 83 ? -2.298 1.954 14.920 1.00 77.44 83 ASP A O 1
ATOM 709 N N . GLN A 1 84 ? -3.503 3.657 15.739 1.00 68.19 84 GLN A N 1
ATOM 710 C CA . GLN A 1 84 ? -2.676 3.795 16.946 1.00 68.19 84 GLN A CA 1
ATOM 711 C C . GLN A 1 84 ? -2.741 2.551 17.840 1.00 68.19 84 GLN A C 1
ATOM 713 O O . GLN A 1 84 ? -1.733 2.195 18.452 1.00 68.19 84 GLN A O 1
ATOM 718 N N . ASP A 1 85 ? -3.887 1.873 17.880 1.00 63.16 85 ASP A N 1
ATOM 719 C CA . ASP A 1 85 ? -4.105 0.692 18.716 1.00 63.16 85 ASP A CA 1
ATOM 720 C C . ASP A 1 85 ? -3.309 -0.516 18.196 1.00 63.16 85 ASP A C 1
ATOM 722 O O . ASP A 1 85 ? -2.674 -1.236 18.972 1.00 63.16 85 ASP A O 1
ATOM 726 N N . THR A 1 86 ? -3.242 -0.686 16.877 1.00 60.00 86 THR A N 1
ATOM 727 C CA . THR A 1 86 ? -2.462 -1.725 16.194 1.00 60.00 86 THR A CA 1
ATOM 728 C C . THR A 1 86 ? -0.967 -1.429 16.278 1.00 60.00 86 THR A C 1
ATOM 730 O O . THR A 1 86 ? -0.166 -2.334 16.518 1.00 60.00 86 THR A O 1
ATOM 733 N N . THR A 1 87 ? -0.571 -0.156 16.182 1.00 61.28 87 THR A N 1
ATOM 734 C CA . THR A 1 87 ? 0.831 0.271 16.340 1.00 61.28 87 THR A CA 1
ATOM 735 C C . THR A 1 87 ? 1.381 -0.061 17.735 1.00 61.28 87 THR A C 1
ATOM 737 O O . THR A 1 87 ? 2.553 -0.411 17.873 1.00 61.28 87 THR A O 1
ATOM 740 N N . MET A 1 88 ? 0.545 -0.024 18.780 1.00 59.47 88 MET A N 1
ATOM 741 C CA . MET A 1 88 ? 0.941 -0.416 20.142 1.00 59.47 88 MET A CA 1
ATOM 742 C C . MET A 1 88 ? 1.101 -1.933 20.338 1.00 59.47 88 MET A C 1
ATOM 744 O O . MET A 1 88 ? 1.731 -2.338 21.311 1.00 59.47 88 MET A O 1
ATOM 748 N N . MET A 1 89 ? 0.582 -2.774 19.434 1.00 58.88 89 MET A N 1
ATOM 749 C CA . MET A 1 89 ? 0.767 -4.234 19.485 1.00 58.88 89 MET A CA 1
ATOM 750 C C . MET A 1 89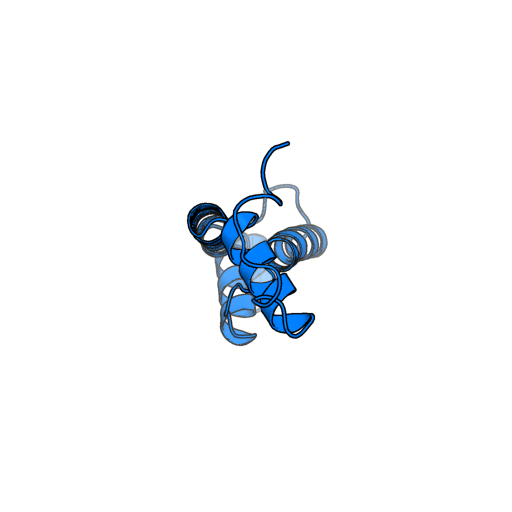 ? 2.038 -4.721 18.772 1.00 58.88 89 MET A C 1
ATOM 752 O O . MET A 1 89 ? 2.435 -5.871 18.959 1.00 58.88 89 MET A O 1
ATOM 756 N N . VAL A 1 90 ? 2.659 -3.876 17.941 1.00 57.81 90 VAL A N 1
ATOM 757 C CA . VAL A 1 90 ? 3.842 -4.220 17.126 1.00 57.81 90 VAL A CA 1
ATOM 758 C C . VAL A 1 90 ? 5.162 -3.752 17.778 1.00 57.81 90 VAL A C 1
ATOM 760 O O . VAL A 1 90 ? 6.231 -4.174 17.337 1.00 57.81 90 VAL A O 1
ATOM 763 N N . ASN A 1 91 ? 5.099 -2.933 18.840 1.00 50.28 91 ASN A N 1
ATOM 764 C CA . ASN A 1 91 ? 6.257 -2.411 19.590 1.00 50.28 91 ASN A CA 1
ATOM 765 C C . ASN A 1 91 ? 6.650 -3.257 20.808 1.00 50.28 91 ASN A C 1
ATOM 767 O O . ASN A 1 91 ? 5.743 -3.770 21.501 1.00 50.28 91 ASN A O 1
#

pLDDT: mean 76.29, std 15.06, range [40.88, 94.81]

Secondary structure (DSSP, 8-state):
---SSSS-TTS--SHHHHHHHHHHHHS-HHHHHHHHHHHHT----TT--HHHHHHHHHHHHHH-TT----HHHHHHHHHHTS-HHHHHHH-

Organism: NCBI:txid586398

Foldseek 3Di:
DPPPPPDDPPQPVDPVSVVVVCCPVVVPPVNLVVLLVCLQQAADDPPDDLVRSVVVSVVSCVSNVPNVDDPVRSVVSSLVRYDPVVNVVVD

Sequence (91 aa):
MKLLDYHQPCTFNNLETLSKVFIEEFFSPWCMEELKDDINQFQQKEEETLYDAWMRFQEYLKACPHHGFTPEQVAKYFAEGLDQDTTMMVN